Protein AF-A0AAN9BI50-F1 (afdb_monomer_lite)

pLDDT: mean 90.04, std 12.03, range [45.69, 98.38]

Secondary structure (DSSP, 8-state):
--TTTTS--EEEE-GGGBTTPPPPTT--SS----GGGPPSEEEEEEETTEEEB--SSPPPTT-TTSSEEEEEE-TT--PPPTT-EEEEEEEEP-SS-TTSEEEEEEEEE-SSSEEEEE---SSTTEEE-BB-

Sequence (132 aa):
MDTCGHVHYSVLDDYRRYVNNTYLEDTLLWSYKMNSWLTPGWYRFKLNGTNAVMPTYCVPTRHCSTRYPVWLDMMGGTLPRLGEEKEARSCVTNYDDCCDWSDKVTVRNCGDFFIYRLQPTLFRYSVYCVSM

Radius of gyration: 14.12 Å; chains: 1; bounding box: 36×27×40 Å

Foldseek 3Di:
DFLCPPFDEAEDADQLLALARFADPPDPDDPQDFLLPDAFGKYFYHYPNHGKDFACDQRAARGSNFRWEWGWDQVPDDADDAFDKDKTWTATDDPPDSRPDIDIKIWGHRDRYIMIRDHGDPDDGYDRHIYD

Organism: NCBI:txid31220

Structure (mmCIF, N/CA/C/O backbone):
data_AF-A0AAN9BI50-F1
#
_entry.id   AF-A0AAN9BI50-F1
#
loop_
_atom_site.group_PDB
_atom_site.id
_atom_site.type_symbol
_atom_site.label_atom_id
_atom_site.label_alt_id
_atom_site.label_comp_id
_atom_site.label_asym_id
_atom_site.label_entity_id
_atom_site.label_seq_id
_atom_site.pdbx_PDB_ins_code
_atom_site.Cartn_x
_atom_site.Cartn_y
_atom_site.Cartn_z
_atom_site.occupancy
_atom_site.B_iso_or_equiv
_atom_site.auth_seq_id
_atom_site.auth_comp_id
_atom_site.auth_asym_id
_atom_site.auth_atom_id
_atom_site.pdbx_PDB_model_num
ATOM 1 N N . MET A 1 1 ? -19.097 -2.596 10.953 1.00 63.06 1 MET A N 1
ATOM 2 C CA . MET A 1 1 ? -18.827 -1.527 11.945 1.00 63.06 1 MET A CA 1
ATOM 3 C C . MET A 1 1 ? -17.556 -0.831 11.504 1.00 63.06 1 MET A C 1
ATOM 5 O O . MET A 1 1 ? -16.535 -1.501 11.461 1.00 63.06 1 MET A O 1
ATOM 9 N N . ASP A 1 2 ? -17.627 0.452 11.143 1.00 80.94 2 ASP A N 1
ATOM 10 C CA . ASP A 1 2 ? -16.443 1.243 10.783 1.00 80.94 2 ASP A CA 1
ATOM 11 C C . ASP A 1 2 ? -15.717 1.696 12.060 1.00 80.94 2 ASP A C 1
ATOM 13 O O . ASP A 1 2 ? -16.200 2.563 12.790 1.00 80.94 2 ASP A O 1
ATOM 17 N N . THR A 1 3 ? -14.571 1.082 12.360 1.00 90.81 3 THR A N 1
ATOM 18 C CA . THR A 1 3 ? -13.747 1.411 13.544 1.00 90.81 3 THR A CA 1
ATOM 19 C C . THR A 1 3 ? -12.785 2.580 13.308 1.00 90.81 3 THR A C 1
ATOM 21 O O . THR A 1 3 ? -12.022 2.951 14.209 1.00 90.81 3 THR A O 1
ATOM 24 N N . CYS A 1 4 ? -12.812 3.172 12.112 1.00 92.69 4 CYS A N 1
ATOM 25 C CA . CYS A 1 4 ? -11.920 4.236 11.663 1.00 92.69 4 CYS A CA 1
ATOM 26 C C . CYS A 1 4 ? -12.643 5.563 11.389 1.00 92.69 4 CYS A C 1
ATOM 28 O O . CYS A 1 4 ? -12.010 6.489 10.893 1.00 92.69 4 CYS A O 1
ATOM 30 N N . GLY A 1 5 ? -13.922 5.710 11.757 1.00 88.19 5 GLY A N 1
ATOM 31 C CA . GLY A 1 5 ? -14.703 6.932 11.501 1.00 88.19 5 GLY A CA 1
ATOM 32 C C . GLY A 1 5 ? -14.150 8.235 12.113 1.00 88.19 5 GLY A C 1
ATOM 33 O O . GLY A 1 5 ? -14.567 9.316 11.717 1.00 88.19 5 GLY A O 1
ATOM 34 N N . HIS A 1 6 ? -13.203 8.153 13.053 1.00 90.12 6 HIS A N 1
ATOM 35 C CA . HIS A 1 6 ? -12.503 9.298 13.658 1.00 90.12 6 HIS A CA 1
ATOM 36 C C . HIS A 1 6 ? -11.087 9.520 13.098 1.00 90.12 6 HIS A C 1
ATOM 38 O O . HIS A 1 6 ? -10.429 10.496 13.455 1.00 90.12 6 HIS A O 1
ATOM 44 N N . VAL A 1 7 ? -10.584 8.608 12.262 1.00 93.06 7 VAL A N 1
ATOM 45 C CA . VAL A 1 7 ? -9.236 8.687 11.695 1.00 93.06 7 VAL A CA 1
ATOM 46 C C . VAL A 1 7 ? -9.315 9.424 10.365 1.00 93.06 7 VAL A C 1
ATOM 48 O O . VAL A 1 7 ? -10.007 8.989 9.449 1.00 93.06 7 VAL A O 1
ATOM 51 N N . HIS A 1 8 ? -8.580 10.527 10.231 1.00 95.56 8 HIS A N 1
ATOM 52 C CA . HIS A 1 8 ? -8.447 11.202 8.944 1.00 95.56 8 HIS A CA 1
ATOM 53 C C . HIS A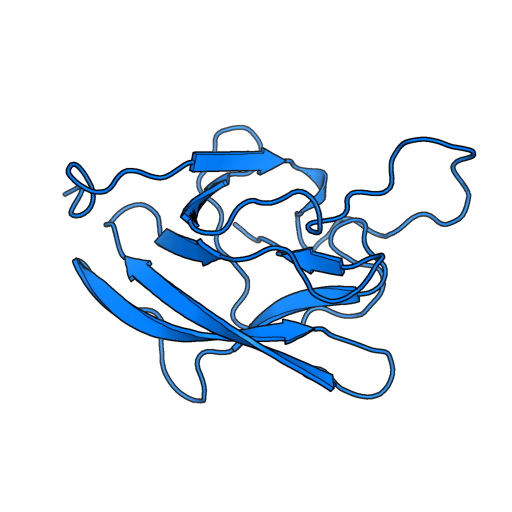 1 8 ? -7.521 10.399 8.025 1.00 95.56 8 HIS A C 1
ATOM 55 O O . HIS A 1 8 ? -6.353 10.181 8.356 1.00 95.56 8 HIS A O 1
ATOM 61 N N . TYR A 1 9 ? -8.023 9.999 6.858 1.00 96.44 9 TYR A N 1
ATOM 62 C CA . TYR A 1 9 ? -7.258 9.297 5.833 1.00 96.44 9 TYR A CA 1
ATOM 63 C C . TYR A 1 9 ? -7.596 9.815 4.433 1.00 96.44 9 TYR A C 1
ATOM 65 O O . TYR A 1 9 ? -8.707 10.265 4.163 1.00 96.44 9 TYR A O 1
ATOM 73 N N . SER A 1 10 ? -6.636 9.694 3.523 1.00 96.94 10 SER A N 1
ATOM 74 C CA . SER A 1 10 ? -6.809 9.998 2.103 1.00 96.94 10 SER A CA 1
ATOM 75 C C . SER A 1 10 ? -7.158 8.734 1.317 1.00 96.94 10 SER A C 1
ATOM 77 O O . SER A 1 10 ? -6.735 7.631 1.665 1.00 96.94 10 SER A O 1
ATOM 79 N N . VAL A 1 11 ? -7.912 8.867 0.227 1.00 96.50 11 VAL A N 1
ATOM 80 C CA . VAL A 1 11 ? -8.251 7.736 -0.649 1.00 96.50 11 VAL A CA 1
ATOM 81 C C . VAL A 1 11 ? -7.328 7.723 -1.865 1.00 96.50 11 VAL A C 1
ATOM 83 O O . VAL A 1 11 ? -7.208 8.718 -2.575 1.00 96.50 11 VAL A O 1
ATOM 86 N N . LEU A 1 12 ? -6.693 6.578 -2.115 1.00 95.31 12 LEU A N 1
ATOM 87 C CA . LEU A 1 12 ? -5.934 6.289 -3.328 1.00 95.31 12 LEU A CA 1
ATOM 88 C C . LEU A 1 12 ? -6.736 5.311 -4.185 1.00 95.31 12 LEU A C 1
ATOM 90 O O . LEU A 1 12 ? -6.611 4.097 -4.027 1.00 95.31 12 LEU A O 1
ATOM 94 N N . ASP A 1 13 ? -7.557 5.856 -5.079 1.00 95.50 13 ASP A N 1
ATOM 95 C CA . ASP A 1 13 ? -8.296 5.093 -6.086 1.00 95.50 13 ASP A CA 1
ATOM 96 C C . ASP A 1 13 ? -7.583 5.213 -7.435 1.00 95.50 13 ASP A C 1
ATOM 98 O O . ASP A 1 13 ? -7.615 6.261 -8.081 1.00 95.50 13 ASP A O 1
ATOM 102 N N . ASP A 1 14 ? -6.835 4.178 -7.809 1.00 91.88 14 ASP A N 1
ATOM 103 C CA . ASP A 1 14 ? -6.054 4.186 -9.044 1.00 91.88 14 ASP A CA 1
ATOM 104 C C . ASP A 1 14 ? -5.870 2.763 -9.559 1.00 91.88 14 ASP A C 1
ATOM 106 O O . ASP A 1 14 ? -5.072 1.993 -9.016 1.00 91.88 14 ASP A O 1
ATOM 110 N N . TYR A 1 15 ? -6.583 2.435 -10.639 1.00 91.81 15 TYR A N 1
ATOM 111 C CA . TYR A 1 15 ? -6.562 1.099 -11.223 1.00 91.81 15 TYR A CA 1
ATOM 112 C C . TYR A 1 15 ? -5.151 0.639 -11.589 1.00 91.81 15 TYR A C 1
ATOM 114 O O . TYR A 1 15 ? -4.886 -0.555 -11.508 1.00 91.81 15 TYR A O 1
ATOM 122 N N . ARG A 1 16 ? -4.225 1.557 -11.919 1.00 90.62 16 ARG A N 1
ATOM 123 C CA . ARG A 1 16 ? -2.834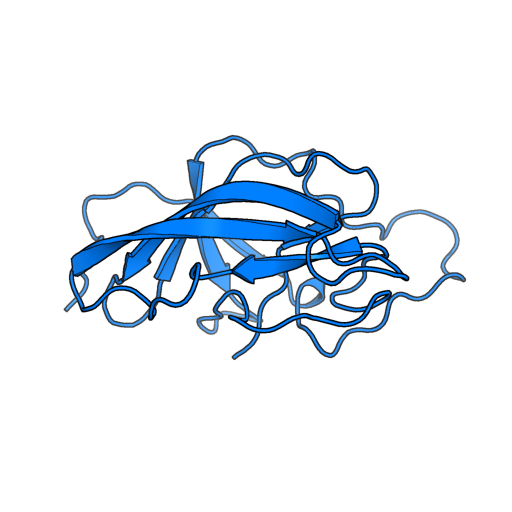 1.238 -12.295 1.00 90.62 16 ARG A CA 1
ATOM 124 C C . ARG A 1 16 ? -2.082 0.490 -11.198 1.00 90.62 16 ARG A C 1
ATOM 126 O O . ARG A 1 16 ? -1.213 -0.310 -11.511 1.00 90.62 16 ARG A O 1
ATOM 133 N N . ARG A 1 17 ? -2.460 0.683 -9.929 1.00 93.25 17 ARG A N 1
ATOM 134 C CA . ARG A 1 17 ? -1.853 0.004 -8.772 1.00 93.25 17 ARG A CA 1
ATOM 135 C C . ARG A 1 17 ? -2.204 -1.484 -8.684 1.00 93.25 17 ARG A C 1
ATOM 137 O O . ARG A 1 17 ? -1.640 -2.173 -7.837 1.00 93.25 17 ARG A O 1
ATOM 144 N N . TYR A 1 18 ? -3.137 -1.973 -9.500 1.00 96.44 18 TYR A N 1
ATOM 145 C CA . TYR A 1 18 ? -3.562 -3.365 -9.460 1.00 96.44 18 TYR A CA 1
ATOM 146 C C . TYR A 1 18 ? -2.424 -4.317 -9.834 1.00 96.44 18 TYR A C 1
ATOM 148 O O . TYR A 1 18 ? -1.741 -4.108 -10.838 1.00 96.44 18 TYR A O 1
ATOM 156 N N . VAL A 1 19 ? -2.257 -5.385 -9.052 1.00 96.69 19 VAL A N 1
ATOM 157 C CA . VAL A 1 19 ? -1.183 -6.376 -9.227 1.00 96.69 19 VAL A CA 1
ATOM 158 C C . VAL A 1 19 ? -1.087 -6.955 -10.634 1.00 96.69 19 VAL A C 1
ATOM 160 O O . VAL A 1 19 ? 0.023 -7.201 -11.076 1.00 96.69 19 VAL A O 1
ATOM 163 N N . ASN A 1 20 ? -2.186 -7.092 -11.380 1.00 94.19 20 ASN A N 1
ATOM 164 C CA . ASN A 1 20 ? -2.146 -7.671 -12.730 1.00 94.19 20 ASN A CA 1
ATOM 165 C C . ASN A 1 20 ? -1.738 -6.677 -13.828 1.00 94.19 20 ASN A C 1
ATOM 167 O O . ASN A 1 20 ? -1.567 -7.078 -14.978 1.00 94.19 20 ASN A O 1
ATOM 171 N N . ASN A 1 21 ? -1.593 -5.387 -13.516 1.00 91.19 21 ASN A N 1
ATOM 172 C CA . ASN A 1 21 ? -1.185 -4.420 -14.526 1.00 91.19 21 ASN A CA 1
ATOM 173 C C . ASN A 1 21 ? 0.313 -4.492 -14.768 1.00 91.19 21 ASN A C 1
ATOM 175 O O . ASN A 1 21 ? 1.115 -4.145 -13.901 1.00 91.19 21 ASN A O 1
ATOM 179 N N . THR A 1 22 ? 0.689 -4.849 -15.986 1.00 87.56 22 THR A N 1
ATOM 180 C CA . THR A 1 22 ? 2.085 -4.881 -16.399 1.00 87.56 22 THR A CA 1
ATOM 181 C C . THR A 1 22 ? 2.630 -3.477 -16.645 1.00 87.56 22 THR A C 1
ATOM 183 O O . THR A 1 22 ? 1.936 -2.581 -17.131 1.00 87.56 22 THR A O 1
ATOM 186 N N . TYR A 1 23 ? 3.905 -3.291 -16.338 1.00 77.12 23 TYR A N 1
ATOM 187 C CA . TYR A 1 23 ? 4.667 -2.112 -16.716 1.00 77.12 23 TYR A CA 1
ATOM 188 C C . TYR A 1 23 ? 4.993 -2.159 -18.217 1.00 77.12 23 TYR A C 1
ATOM 190 O O . TYR A 1 23 ? 5.653 -3.089 -18.677 1.00 77.12 23 TYR A O 1
ATOM 198 N N . LEU A 1 24 ? 4.525 -1.165 -18.976 1.00 69.38 24 LEU A N 1
ATOM 199 C CA . LEU A 1 24 ? 4.806 -1.025 -20.407 1.00 69.38 24 LEU A CA 1
ATOM 200 C C . LEU A 1 24 ? 5.955 -0.025 -20.601 1.00 69.38 24 LEU A C 1
ATOM 202 O O . LEU A 1 24 ? 5.839 1.132 -20.205 1.00 69.38 24 LEU A O 1
ATOM 206 N N . GLU A 1 25 ? 7.063 -0.474 -21.197 1.00 60.25 25 GLU A N 1
ATOM 207 C CA . GLU A 1 25 ? 8.269 0.348 -21.410 1.00 60.25 25 GLU A CA 1
ATOM 208 C C . GLU A 1 25 ? 8.116 1.387 -22.544 1.00 60.25 25 GLU A C 1
ATOM 210 O O . GLU A 1 25 ? 8.870 2.356 -22.567 1.00 60.25 25 GLU A O 1
ATOM 215 N N . ASP A 1 26 ? 7.126 1.235 -23.435 1.00 56.34 26 ASP A N 1
ATOM 216 C CA . ASP A 1 26 ? 7.087 1.899 -24.755 1.00 56.34 26 ASP A CA 1
ATOM 217 C C . ASP A 1 26 ? 6.095 3.080 -24.890 1.00 56.34 26 ASP A C 1
ATOM 219 O O . ASP A 1 26 ? 5.824 3.574 -25.982 1.00 56.34 26 ASP A O 1
ATOM 223 N N . THR A 1 27 ? 5.521 3.585 -23.792 1.00 54.69 27 THR A N 1
ATOM 224 C CA . THR A 1 27 ? 4.704 4.811 -23.860 1.00 54.69 27 THR A CA 1
ATOM 225 C C . THR A 1 27 ? 5.578 6.040 -23.649 1.00 54.69 27 THR A C 1
ATOM 227 O O . THR A 1 27 ? 5.892 6.407 -22.514 1.00 54.69 27 THR A O 1
ATOM 230 N N . LEU A 1 28 ? 5.951 6.684 -24.755 1.00 50.19 28 LEU A N 1
ATOM 231 C CA . LEU A 1 28 ? 6.503 8.035 -24.791 1.00 50.19 28 LEU A CA 1
ATOM 232 C C . LEU A 1 28 ? 5.683 8.969 -23.877 1.00 50.19 28 LEU A C 1
ATOM 234 O O . LEU A 1 28 ? 4.546 9.302 -24.185 1.00 50.19 28 LEU A O 1
ATOM 238 N N . LEU A 1 29 ? 6.312 9.384 -22.769 1.00 51.62 29 LEU A N 1
ATOM 239 C CA . LEU A 1 29 ? 6.038 10.585 -21.969 1.00 51.62 29 LEU A CA 1
ATOM 240 C C . LEU A 1 29 ? 4.607 10.686 -21.368 1.00 51.62 29 LEU A C 1
ATOM 242 O O . LEU A 1 29 ? 3.687 11.088 -22.064 1.00 51.62 29 LEU A O 1
ATOM 246 N N . TRP A 1 30 ? 4.471 10.413 -20.049 1.00 45.69 30 TRP A N 1
ATOM 247 C CA . TRP A 1 30 ? 3.508 10.985 -19.050 1.00 45.69 30 TRP A CA 1
ATOM 248 C C . TRP A 1 30 ? 2.792 10.024 -18.068 1.00 45.69 30 TRP A C 1
ATOM 250 O O . TRP A 1 30 ? 2.092 10.496 -17.173 1.00 45.69 30 TRP A O 1
ATOM 260 N N . SER A 1 31 ? 2.974 8.702 -18.118 1.00 51.31 31 SER A N 1
ATOM 261 C CA . SER A 1 31 ? 2.163 7.777 -17.289 1.00 51.31 31 SER A CA 1
ATOM 262 C C . SER A 1 31 ? 2.892 7.100 -16.123 1.00 51.31 31 SER A C 1
ATOM 264 O O . SER A 1 31 ? 2.286 6.272 -15.440 1.00 51.31 31 SER A O 1
ATOM 266 N N . TYR A 1 32 ? 4.157 7.442 -15.854 1.00 57.34 32 TYR A N 1
ATOM 267 C CA . TYR A 1 32 ? 4.895 6.818 -14.759 1.00 57.34 32 TYR A CA 1
ATOM 268 C C . TYR A 1 32 ? 4.279 7.210 -13.406 1.00 57.34 32 TYR A C 1
ATOM 270 O O . TYR A 1 32 ? 4.478 8.325 -12.915 1.00 57.34 32 TYR A O 1
ATOM 278 N N . LYS A 1 33 ? 3.545 6.293 -12.764 1.00 62.97 33 LYS A N 1
ATOM 279 C CA . LYS A 1 33 ? 3.060 6.512 -11.399 1.00 62.97 33 LYS A CA 1
ATOM 280 C C . LYS A 1 33 ? 4.221 6.341 -10.439 1.00 62.97 33 LYS A C 1
ATOM 282 O O . LYS A 1 33 ? 4.785 5.265 -10.327 1.00 62.97 33 LYS A O 1
ATOM 287 N N . MET A 1 34 ? 4.565 7.403 -9.729 1.00 67.19 34 MET A N 1
ATOM 288 C CA . MET A 1 34 ? 5.578 7.355 -8.689 1.00 67.19 34 MET A CA 1
ATOM 289 C C . MET A 1 34 ? 4.962 7.791 -7.376 1.00 67.19 34 MET A C 1
ATOM 291 O O . MET A 1 34 ? 4.279 8.813 -7.308 1.00 67.19 34 MET A O 1
ATOM 295 N N . ASN A 1 35 ? 5.206 7.017 -6.329 1.00 71.00 35 ASN A N 1
ATOM 296 C CA . ASN A 1 35 ? 4.699 7.341 -5.005 1.00 71.00 35 ASN A CA 1
ATOM 297 C C . ASN A 1 35 ? 5.558 8.371 -4.258 1.00 71.00 35 ASN A C 1
ATOM 299 O O . ASN A 1 35 ? 5.204 8.739 -3.145 1.00 71.00 35 ASN A O 1
ATOM 303 N N . SER A 1 36 ? 6.620 8.912 -4.864 1.00 67.44 36 SER A N 1
ATOM 304 C CA . SER A 1 36 ? 7.447 9.965 -4.251 1.00 67.44 36 SER A CA 1
ATOM 305 C C . SER A 1 36 ? 6.700 11.287 -4.004 1.00 67.44 36 SER A C 1
ATOM 307 O O . SER A 1 36 ? 7.259 12.197 -3.408 1.00 67.44 36 SER A O 1
ATOM 309 N N . TRP A 1 37 ? 5.466 11.414 -4.504 1.00 75.50 37 TRP A N 1
ATOM 310 C CA . TRP A 1 37 ? 4.594 12.582 -4.342 1.00 75.50 37 TRP A CA 1
ATOM 311 C C . TRP A 1 37 ? 3.585 12.385 -3.202 1.00 75.50 37 TRP A C 1
ATOM 313 O O . TRP A 1 37 ? 2.827 13.301 -2.894 1.00 75.50 37 TRP A O 1
ATOM 323 N N . LEU A 1 38 ? 3.522 11.186 -2.606 1.00 87.44 38 LEU A N 1
ATOM 324 C CA . LEU A 1 38 ? 2.687 10.957 -1.432 1.00 87.44 38 LEU A CA 1
ATOM 325 C C . LEU A 1 38 ? 3.217 11.790 -0.267 1.00 87.44 38 LEU A C 1
ATOM 327 O O . LEU A 1 38 ? 4.422 11.870 -0.043 1.00 87.44 38 LEU A O 1
ATOM 331 N N . THR A 1 39 ? 2.310 12.368 0.509 1.00 91.94 39 THR A N 1
ATOM 332 C CA . THR A 1 39 ? 2.647 12.933 1.813 1.00 91.94 39 THR A CA 1
ATOM 333 C C . THR A 1 39 ? 2.540 11.844 2.880 1.00 91.94 39 THR A C 1
ATOM 335 O O . THR A 1 39 ? 1.717 10.935 2.739 1.00 91.94 39 THR A O 1
ATOM 338 N N . PRO A 1 40 ? 3.342 11.883 3.952 1.00 95.00 40 PRO A N 1
ATOM 339 C CA . PRO A 1 40 ? 3.165 10.958 5.063 1.00 95.00 40 PRO A CA 1
ATOM 340 C C . PRO A 1 40 ? 1.752 11.056 5.651 1.00 95.00 40 PRO A C 1
ATOM 342 O O . PRO A 1 40 ? 1.268 12.157 5.915 1.00 95.00 40 PRO A O 1
ATOM 345 N N . GLY A 1 41 ? 1.079 9.925 5.857 1.00 96.62 41 GLY A N 1
ATOM 346 C CA . GLY A 1 41 ? -0.282 9.930 6.394 1.00 96.62 41 GLY A CA 1
ATOM 347 C C . GLY A 1 41 ? -1.015 8.604 6.261 1.00 96.62 41 GLY A C 1
ATOM 348 O O . GLY A 1 41 ? -0.468 7.616 5.777 1.00 96.62 41 GLY A O 1
ATOM 349 N N . TRP A 1 42 ? -2.269 8.582 6.711 1.00 97.88 42 TRP A N 1
ATOM 350 C CA . TRP A 1 42 ? -3.151 7.430 6.558 1.00 97.88 42 TRP A CA 1
ATOM 351 C C . TRP A 1 42 ? -3.800 7.414 5.178 1.00 97.88 42 TRP A C 1
ATOM 353 O O . TRP A 1 42 ? -4.354 8.419 4.730 1.00 97.88 42 TRP A O 1
ATOM 363 N N . TYR A 1 43 ? -3.776 6.253 4.531 1.00 97.69 43 TYR A N 1
ATOM 364 C CA . TYR A 1 43 ? -4.353 6.049 3.211 1.00 97.69 43 TYR A CA 1
ATOM 365 C C . TYR A 1 43 ? -5.221 4.802 3.160 1.00 97.69 43 TYR A C 1
ATOM 367 O O . TYR A 1 43 ? -4.857 3.760 3.700 1.00 97.69 43 TYR A O 1
ATOM 375 N N . ARG A 1 44 ? -6.338 4.898 2.441 1.00 97.69 44 ARG A N 1
ATOM 376 C CA . ARG A 1 44 ? -7.177 3.771 2.024 1.00 97.69 44 ARG A CA 1
ATOM 377 C C . ARG A 1 44 ? -6.977 3.532 0.536 1.00 97.69 44 ARG A C 1
ATOM 379 O O . ARG A 1 44 ? -7.013 4.485 -0.241 1.00 97.69 44 ARG A O 1
ATOM 386 N N . PHE A 1 45 ? -6.846 2.276 0.132 1.00 97.94 45 PHE A N 1
ATOM 387 C CA . PHE A 1 45 ? -6.778 1.921 -1.280 1.00 97.94 45 PHE A CA 1
ATOM 388 C C . PHE A 1 45 ? -8.138 1.540 -1.851 1.00 97.94 45 PHE A C 1
ATOM 390 O O . PHE A 1 45 ? -8.970 0.916 -1.184 1.00 97.94 45 PHE A O 1
ATOM 397 N N . LYS A 1 46 ? -8.334 1.912 -3.115 1.00 98.06 46 LYS A N 1
ATOM 398 C CA . LYS A 1 46 ? -9.463 1.486 -3.929 1.00 98.06 46 LYS A CA 1
ATOM 399 C C . LYS A 1 46 ? -9.032 1.149 -5.353 1.00 98.06 46 LYS A C 1
A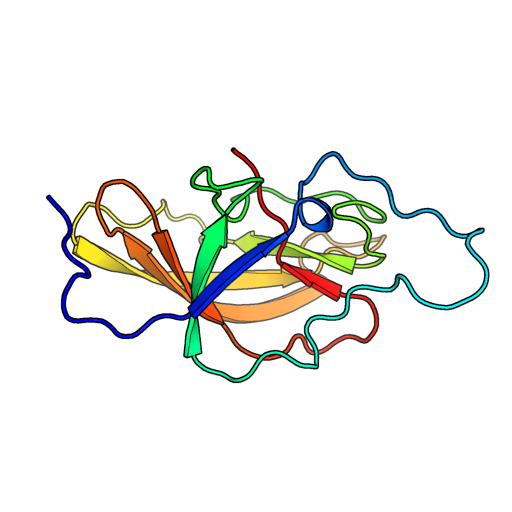TOM 401 O O . LYS A 1 46 ? -8.014 1.638 -5.843 1.00 98.06 46 LYS A O 1
ATOM 406 N N . LEU A 1 47 ? -9.838 0.312 -5.993 1.00 96.19 47 LEU A N 1
ATOM 407 C CA . LEU A 1 47 ? -9.798 0.033 -7.420 1.00 96.19 47 LEU A CA 1
ATOM 408 C C . LEU A 1 47 ? -11.194 0.281 -7.990 1.00 96.19 47 LEU A C 1
ATOM 410 O O . LEU A 1 47 ? -12.124 -0.477 -7.705 1.00 96.19 47 LEU A O 1
ATOM 414 N N . ASN A 1 48 ? -11.344 1.350 -8.773 1.00 95.56 48 ASN A N 1
ATOM 415 C CA . ASN A 1 48 ? -12.606 1.738 -9.407 1.00 95.56 48 ASN A CA 1
ATOM 416 C C . ASN A 1 48 ? -13.764 1.803 -8.391 1.00 95.56 48 ASN A C 1
ATOM 418 O O . ASN A 1 48 ? -14.816 1.194 -8.577 1.00 95.56 48 ASN A O 1
ATOM 422 N N . GLY A 1 49 ? -13.548 2.490 -7.267 1.00 96.81 49 GLY A N 1
ATOM 423 C CA . GLY A 1 49 ? -14.535 2.664 -6.198 1.00 96.81 49 GLY A CA 1
ATOM 424 C C . GLY A 1 49 ? -14.625 1.517 -5.183 1.00 96.81 49 GLY A C 1
ATOM 425 O O . GLY A 1 49 ? -15.142 1.740 -4.079 1.00 96.81 49 GLY A O 1
ATOM 426 N N . THR A 1 50 ? -14.073 0.343 -5.502 1.00 97.38 50 THR A N 1
ATOM 427 C CA . THR A 1 50 ? -14.116 -0.872 -4.667 1.00 97.38 50 THR A CA 1
ATOM 428 C C . THR A 1 50 ? -12.926 -0.931 -3.713 1.00 97.38 50 THR A C 1
ATOM 430 O O . THR A 1 50 ? -11.838 -0.486 -4.068 1.00 97.38 50 THR A O 1
ATOM 433 N N . ASN A 1 51 ? -13.115 -1.458 -2.498 1.00 97.62 51 ASN A N 1
ATOM 434 C CA . ASN A 1 51 ? -12.024 -1.614 -1.530 1.00 97.62 51 ASN A CA 1
ATOM 435 C C . ASN A 1 51 ? -10.930 -2.519 -2.087 1.00 97.62 51 ASN A C 1
ATOM 437 O O . ASN A 1 51 ? -11.222 -3.569 -2.646 1.00 97.62 51 ASN A O 1
ATOM 441 N N . ALA A 1 52 ? -9.684 -2.099 -1.905 1.00 98.25 52 ALA A N 1
ATOM 442 C CA . ALA A 1 52 ? -8.517 -2.870 -2.289 1.00 98.25 52 ALA A CA 1
ATOM 443 C C . ALA A 1 52 ? -7.519 -2.898 -1.130 1.00 98.25 52 ALA A C 1
ATOM 445 O O . ALA A 1 52 ? -7.510 -2.005 -0.274 1.00 98.25 52 ALA A O 1
ATOM 446 N N . VAL A 1 53 ? -6.679 -3.924 -1.106 1.00 98.19 53 VAL A N 1
ATOM 447 C CA . VAL A 1 53 ? -5.691 -4.156 -0.049 1.00 98.19 53 VAL A CA 1
ATOM 448 C C . VAL A 1 53 ? -4.299 -4.253 -0.642 1.00 98.19 53 VAL A C 1
ATOM 450 O O . VAL A 1 53 ? -4.133 -4.698 -1.774 1.00 98.19 53 VAL A O 1
ATOM 453 N N . MET A 1 54 ? -3.278 -3.856 0.115 1.00 98.06 54 MET A N 1
ATOM 454 C CA . MET A 1 54 ? -1.909 -4.199 -0.266 1.00 98.06 54 MET A CA 1
ATOM 455 C C . MET A 1 54 ? -1.724 -5.722 -0.173 1.00 98.06 54 MET A C 1
ATOM 457 O O . MET A 1 54 ? -2.096 -6.299 0.854 1.00 98.06 54 MET A O 1
ATOM 461 N N . PRO A 1 55 ? -1.152 -6.380 -1.197 1.00 98.25 55 PRO A N 1
ATOM 462 C CA . PRO A 1 55 ? -0.917 -7.816 -1.157 1.00 98.25 55 PRO A CA 1
ATOM 463 C C . PRO A 1 55 ? 0.082 -8.157 -0.051 1.00 98.25 55 PRO A C 1
ATOM 465 O O . PRO A 1 55 ? 1.093 -7.471 0.110 1.00 98.25 55 PRO A O 1
ATOM 468 N N . THR A 1 56 ? -0.177 -9.241 0.682 1.00 97.75 56 THR A N 1
ATOM 469 C CA . THR A 1 56 ? 0.739 -9.774 1.708 1.00 97.75 56 THR A CA 1
ATOM 470 C C . THR A 1 56 ? 1.717 -10.809 1.152 1.00 97.75 56 THR A C 1
ATOM 472 O O . THR A 1 56 ? 2.159 -11.710 1.862 1.00 97.75 56 THR A O 1
ATOM 475 N N . TYR A 1 57 ? 1.982 -10.731 -0.149 1.00 96.69 57 TYR A N 1
ATOM 476 C CA . TYR A 1 57 ? 2.852 -11.628 -0.894 1.00 96.69 57 TYR A CA 1
ATOM 477 C C . TYR A 1 57 ? 3.730 -10.818 -1.843 1.00 96.69 57 TYR A C 1
ATOM 479 O O . TYR A 1 57 ? 3.359 -9.723 -2.271 1.00 96.69 57 TYR A O 1
ATOM 487 N N . CYS A 1 58 ? 4.885 -11.383 -2.182 1.00 95.81 58 CYS A N 1
ATOM 488 C CA . CYS A 1 58 ? 5.826 -10.778 -3.111 1.00 95.81 58 CYS A CA 1
ATOM 489 C C . CYS A 1 58 ? 5.206 -10.625 -4.503 1.00 95.81 58 CYS A C 1
ATOM 491 O O . CYS A 1 58 ? 4.766 -11.603 -5.109 1.00 95.81 58 CYS A O 1
ATOM 493 N N . VAL A 1 59 ? 5.181 -9.391 -5.005 1.00 96.81 59 VAL A N 1
ATOM 494 C CA . VAL A 1 59 ? 4.675 -9.073 -6.343 1.00 96.81 59 VAL A CA 1
ATOM 495 C C . VAL A 1 59 ? 5.865 -9.008 -7.305 1.00 96.81 59 VAL A C 1
ATOM 497 O O . VAL A 1 59 ? 6.745 -8.177 -7.084 1.00 96.81 59 VAL A O 1
ATOM 500 N N . PRO A 1 60 ? 5.914 -9.828 -8.374 1.00 94.81 60 PRO A N 1
ATOM 501 C CA . PRO A 1 60 ? 7.046 -9.837 -9.300 1.00 94.81 60 PRO A CA 1
ATOM 502 C C . PRO A 1 60 ? 7.298 -8.465 -9.924 1.00 94.81 60 PRO A C 1
ATOM 504 O O . PRO A 1 60 ? 6.354 -7.708 -10.157 1.00 94.81 60 PRO A O 1
ATOM 507 N N . THR A 1 61 ? 8.554 -8.158 -10.261 1.00 92.81 61 THR A N 1
ATOM 508 C CA . THR A 1 61 ? 8.917 -6.892 -10.924 1.00 92.81 61 THR A CA 1
ATOM 509 C C . THR A 1 61 ? 8.054 -6.621 -12.163 1.00 92.81 61 THR A C 1
ATOM 511 O O . THR A 1 61 ? 7.478 -7.534 -12.760 1.00 92.81 61 THR A O 1
ATOM 514 N N . ARG A 1 62 ? 7.947 -5.344 -12.560 1.00 91.19 62 ARG A N 1
ATOM 515 C CA . ARG A 1 62 ? 7.149 -4.908 -13.727 1.00 91.19 62 ARG A CA 1
ATOM 516 C C . ARG A 1 62 ? 5.630 -5.130 -13.598 1.00 91.19 62 ARG A C 1
ATOM 518 O O . ARG A 1 62 ? 4.946 -5.235 -14.613 1.00 91.19 62 ARG A O 1
ATOM 525 N N . HIS A 1 63 ? 5.096 -5.138 -12.379 1.00 92.88 63 HIS A N 1
ATOM 526 C CA . HIS A 1 63 ? 3.655 -5.174 -12.091 1.00 92.88 63 HIS A CA 1
ATOM 527 C C . HIS A 1 63 ? 3.181 -3.875 -11.420 1.00 92.88 63 HIS A C 1
ATOM 529 O O . HIS A 1 63 ? 3.991 -3.004 -11.106 1.00 92.88 63 HIS A O 1
ATOM 535 N N . CYS A 1 64 ? 1.867 -3.711 -11.232 1.00 92.88 64 CYS A N 1
ATOM 536 C CA . CYS A 1 64 ? 1.238 -2.491 -10.700 1.00 92.88 64 CYS A CA 1
ATOM 537 C C . CYS A 1 64 ? 1.647 -1.220 -11.461 1.00 92.88 64 CYS A C 1
ATOM 539 O O . CYS A 1 64 ? 1.830 -0.151 -10.868 1.00 92.88 64 CYS A O 1
ATOM 541 N N . SER A 1 65 ? 1.863 -1.369 -12.776 1.00 90.50 65 SER A N 1
ATOM 542 C CA . SER A 1 65 ? 2.371 -0.319 -13.666 1.00 90.50 65 SER A CA 1
ATOM 543 C C . SER A 1 65 ? 3.665 0.344 -13.165 1.00 90.50 65 SER A C 1
ATOM 545 O O . SER A 1 65 ? 3.891 1.533 -13.394 1.00 90.50 65 SER A O 1
ATOM 547 N N . THR A 1 66 ? 4.529 -0.414 -12.484 1.00 88.50 66 THR A N 1
ATOM 548 C CA . THR A 1 66 ? 5.794 0.078 -11.935 1.00 88.50 66 THR A CA 1
ATOM 549 C C . THR A 1 66 ? 6.938 -0.906 -12.156 1.00 88.50 66 THR A C 1
ATOM 551 O O . THR A 1 66 ? 6.716 -2.087 -12.407 1.00 88.50 66 THR A O 1
ATOM 554 N N . ARG A 1 67 ? 8.186 -0.432 -12.060 1.00 89.75 67 ARG A N 1
ATOM 555 C CA . ARG A 1 67 ? 9.362 -1.307 -12.163 1.00 89.75 67 ARG A CA 1
ATOM 556 C C . ARG A 1 67 ? 9.602 -2.040 -10.850 1.00 89.75 67 ARG A C 1
ATOM 558 O O . ARG A 1 67 ? 9.947 -3.219 -10.887 1.00 89.75 67 ARG A O 1
ATOM 565 N N . TYR A 1 68 ? 9.365 -1.343 -9.738 1.00 92.12 68 TYR A N 1
ATOM 566 C CA . TYR A 1 68 ? 9.623 -1.805 -8.380 1.00 92.12 68 TYR A CA 1
ATOM 567 C C . TYR A 1 68 ? 8.313 -1.844 -7.572 1.00 92.12 68 TYR A C 1
ATOM 569 O O . TYR A 1 68 ? 7.959 -0.866 -6.901 1.00 92.12 68 TYR A O 1
ATOM 577 N N . PRO A 1 69 ? 7.543 -2.941 -7.677 1.00 94.81 69 PRO A N 1
ATOM 578 C CA . PRO A 1 69 ? 6.359 -3.175 -6.861 1.00 94.81 69 PRO A CA 1
ATOM 579 C C . PRO A 1 69 ? 6.659 -3.034 -5.374 1.00 94.81 69 PRO A C 1
ATOM 581 O O . PRO A 1 69 ? 7.703 -3.482 -4.902 1.00 94.81 69 PRO A O 1
ATOM 584 N N . VAL A 1 70 ? 5.722 -2.448 -4.632 1.00 96.06 70 VAL A N 1
ATOM 585 C CA . VAL A 1 70 ? 5.783 -2.398 -3.173 1.00 96.06 70 VAL A CA 1
ATOM 586 C C . VAL A 1 70 ? 4.601 -3.156 -2.589 1.00 96.06 70 VAL A C 1
ATOM 588 O O . VAL A 1 70 ? 3.446 -2.795 -2.829 1.00 96.06 70 VAL A O 1
ATOM 591 N N . TRP A 1 71 ? 4.893 -4.196 -1.817 1.00 97.56 71 TRP A N 1
ATOM 592 C CA . TRP A 1 71 ? 3.920 -5.084 -1.180 1.00 97.56 71 TRP A CA 1
ATOM 593 C C . TRP A 1 71 ? 4.064 -5.039 0.346 1.00 97.56 71 TRP A C 1
ATOM 595 O O . TRP A 1 71 ? 4.986 -4.418 0.878 1.00 97.56 71 TRP A O 1
ATOM 605 N N . LEU A 1 72 ? 3.107 -5.624 1.061 1.00 98.25 72 LEU A N 1
ATOM 606 C CA . LEU A 1 72 ? 3.046 -5.572 2.518 1.00 98.25 72 LEU A CA 1
ATOM 607 C C . LEU A 1 72 ? 3.622 -6.849 3.134 1.00 98.25 72 LEU A C 1
ATOM 609 O O . LEU A 1 72 ? 2.997 -7.902 3.089 1.00 98.25 72 LEU A O 1
ATOM 613 N N . ASP A 1 73 ? 4.769 -6.754 3.786 1.00 97.81 73 ASP A N 1
ATOM 614 C CA . ASP A 1 73 ? 5.299 -7.849 4.588 1.00 97.81 73 ASP A CA 1
ATOM 615 C C . ASP A 1 73 ? 4.810 -7.744 6.038 1.00 97.81 73 ASP A C 1
ATOM 617 O O . ASP A 1 73 ? 5.147 -6.810 6.771 1.00 97.81 73 ASP A O 1
ATOM 621 N N . MET A 1 74 ? 4.032 -8.739 6.467 1.00 97.75 74 MET A N 1
ATOM 622 C CA . MET A 1 74 ? 3.525 -8.848 7.838 1.00 97.75 74 MET A CA 1
ATOM 623 C C . MET A 1 74 ? 4.546 -9.438 8.825 1.00 97.75 74 MET A C 1
ATOM 625 O O . MET A 1 74 ? 4.187 -9.694 9.973 1.00 97.75 74 MET A O 1
ATOM 629 N N . MET A 1 75 ? 5.798 -9.666 8.408 1.00 95.12 75 MET A N 1
ATOM 630 C CA . MET A 1 75 ? 6.906 -10.138 9.252 1.00 95.12 75 MET A CA 1
ATOM 631 C C . MET A 1 75 ? 6.589 -11.463 9.966 1.00 95.12 75 MET A C 1
ATOM 633 O O . MET A 1 75 ? 6.827 -11.624 11.161 1.00 95.12 75 MET A O 1
ATOM 637 N N . GLY A 1 76 ? 5.983 -12.406 9.237 1.00 92.75 76 GLY A N 1
ATOM 638 C CA . GLY A 1 76 ? 5.514 -13.688 9.784 1.00 92.75 76 GLY A CA 1
ATOM 639 C C . GLY A 1 76 ? 4.186 -13.613 10.552 1.00 92.75 76 GLY A C 1
ATOM 640 O O . GLY A 1 76 ? 3.710 -14.629 11.055 1.00 92.75 76 GLY A O 1
ATOM 641 N N . GLY A 1 77 ? 3.575 -12.430 10.640 1.00 94.69 77 GLY A N 1
ATOM 642 C CA . GLY A 1 77 ? 2.262 -12.211 11.234 1.00 94.69 77 GLY A CA 1
ATOM 643 C C . GLY A 1 77 ? 1.102 -12.268 10.237 1.00 94.69 77 GLY A C 1
ATOM 644 O O . GLY A 1 77 ? 1.251 -12.545 9.049 1.00 94.69 77 GLY A O 1
ATOM 645 N N . THR A 1 78 ? -0.088 -11.954 10.743 1.00 96.50 78 THR A N 1
ATOM 646 C CA . THR A 1 78 ? -1.327 -11.812 9.965 1.00 96.50 78 THR A CA 1
ATOM 647 C C . THR A 1 78 ? -1.831 -10.378 10.013 1.00 96.50 78 THR A C 1
ATOM 649 O O . THR A 1 78 ? -1.530 -9.645 10.963 1.00 96.50 78 THR A O 1
ATOM 652 N N . LEU A 1 79 ? -2.650 -9.998 9.026 1.00 97.19 79 LEU A N 1
ATOM 653 C CA . LEU A 1 79 ? -3.354 -8.714 9.016 1.00 97.19 79 LEU A CA 1
ATOM 654 C C . LEU A 1 79 ? -4.056 -8.434 10.368 1.00 97.19 79 LEU A C 1
ATOM 656 O O . LEU A 1 79 ? -4.423 -9.368 11.095 1.00 9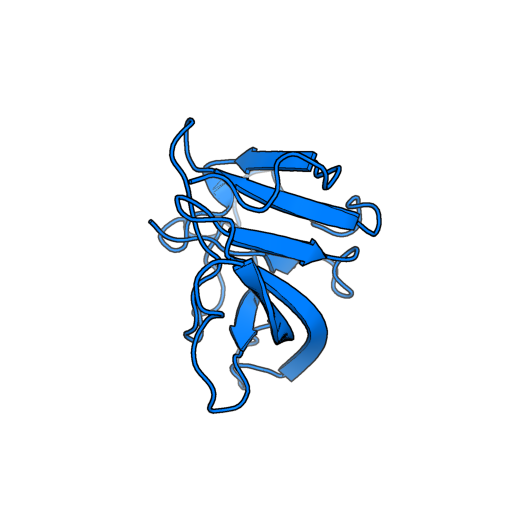7.19 79 LEU A O 1
ATOM 660 N N . PRO A 1 80 ? -4.207 -7.155 10.754 1.00 97.69 80 PRO A N 1
ATOM 661 C CA . PRO A 1 80 ? -4.863 -6.785 12.006 1.00 97.69 80 PRO A CA 1
ATOM 662 C C . PRO A 1 80 ? -6.313 -7.280 12.059 1.00 97.69 80 PRO A C 1
ATOM 664 O O . PRO A 1 80 ? -7.018 -7.290 11.042 1.00 97.69 80 PRO A O 1
ATOM 667 N N . ARG A 1 81 ? -6.776 -7.670 13.253 1.00 97.19 81 ARG A N 1
ATOM 668 C CA . ARG A 1 81 ? -8.204 -7.938 13.488 1.00 97.19 81 ARG A CA 1
ATOM 669 C C . ARG A 1 81 ? -8.978 -6.623 13.536 1.00 97.19 81 ARG A C 1
ATOM 671 O O . ARG A 1 81 ? -8.379 -5.556 13.605 1.00 97.19 81 ARG A O 1
ATOM 678 N N . LEU A 1 82 ? -10.308 -6.694 13.501 1.00 97.06 82 LEU A N 1
ATOM 679 C CA . LEU A 1 82 ? -11.189 -5.522 13.529 1.00 97.06 82 LEU A CA 1
ATOM 680 C C . LEU A 1 82 ? -10.786 -4.522 14.628 1.00 97.06 82 LEU A C 1
ATOM 682 O O . LEU A 1 82 ? -10.788 -4.865 15.806 1.00 97.06 82 LEU A O 1
ATOM 686 N N . GLY A 1 83 ? -10.472 -3.285 14.234 1.00 95.56 83 GLY A N 1
ATOM 687 C CA . GLY A 1 83 ? -10.076 -2.213 15.151 1.00 95.56 83 GLY A CA 1
ATOM 688 C C . GLY A 1 83 ? -8.615 -2.241 15.608 1.00 95.56 83 GLY A C 1
ATOM 689 O O . GLY A 1 83 ? -8.167 -1.254 16.184 1.00 95.56 83 GLY A O 1
ATOM 690 N N . GLU A 1 84 ? -7.863 -3.311 15.336 1.00 97.06 84 GLU A N 1
ATOM 691 C CA . GLU A 1 84 ? -6.444 -3.396 15.683 1.00 97.06 84 GLU A CA 1
ATOM 692 C C . GLU A 1 84 ? -5.569 -2.610 14.702 1.00 97.06 84 GLU A C 1
ATOM 694 O O . GLU A 1 84 ? -5.855 -2.518 13.502 1.00 97.06 84 GLU A O 1
ATOM 699 N N . GLU A 1 85 ? -4.449 -2.116 15.227 1.00 97.12 85 GLU A N 1
ATOM 700 C CA . GLU A 1 85 ? -3.305 -1.638 14.458 1.00 97.12 85 GLU A CA 1
ATOM 701 C C . GLU A 1 85 ? -2.142 -2.618 14.608 1.00 97.12 85 GLU A C 1
ATOM 703 O O . GLU A 1 85 ? -1.892 -3.136 15.697 1.00 97.12 85 GLU A O 1
ATOM 708 N N . LYS A 1 86 ? -1.415 -2.869 13.519 1.00 98.19 86 LYS A N 1
ATOM 709 C CA . LYS A 1 86 ? -0.192 -3.676 13.531 1.00 98.19 86 LYS A CA 1
ATOM 710 C C . LYS A 1 86 ? 0.916 -2.996 12.747 1.00 98.19 86 LYS A C 1
ATOM 712 O O . LYS A 1 86 ? 0.671 -2.388 11.704 1.00 98.19 86 LYS A O 1
ATOM 717 N N . GLU A 1 87 ? 2.137 -3.131 13.251 1.00 98.12 87 GLU A N 1
ATOM 718 C CA . GLU A 1 87 ? 3.333 -2.808 12.482 1.00 98.12 87 GLU A CA 1
ATOM 719 C C . GLU A 1 87 ? 3.580 -3.881 11.419 1.00 98.12 87 GLU A C 1
ATOM 721 O O . GLU A 1 87 ? 3.361 -5.073 11.637 1.00 98.12 87 GLU A O 1
ATOM 726 N N . ALA A 1 88 ? 4.029 -3.427 10.261 1.00 98.00 88 ALA A N 1
ATOM 727 C CA . ALA A 1 88 ? 4.398 -4.229 9.111 1.00 98.00 88 ALA A CA 1
ATOM 728 C C . ALA A 1 88 ? 5.546 -3.524 8.374 1.00 98.00 88 ALA A C 1
ATOM 730 O O . ALA A 1 88 ? 5.991 -2.435 8.762 1.00 98.00 88 ALA A O 1
ATOM 731 N N . ARG A 1 89 ? 6.008 -4.123 7.280 1.00 97.12 89 ARG A N 1
A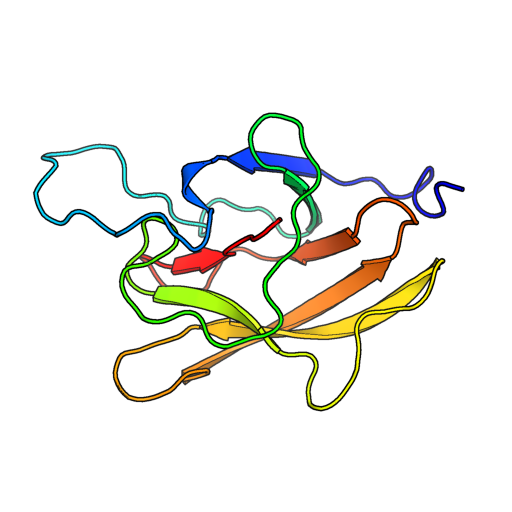TOM 732 C CA . ARG A 1 89 ? 6.951 -3.491 6.360 1.00 97.12 89 ARG A CA 1
ATOM 733 C C . ARG A 1 89 ? 6.316 -3.311 4.997 1.00 97.12 89 ARG A C 1
ATOM 735 O O . ARG A 1 89 ? 5.623 -4.196 4.509 1.00 97.12 89 ARG A O 1
ATOM 742 N N . SER A 1 90 ? 6.579 -2.183 4.358 1.00 95.94 90 SER A N 1
ATOM 743 C CA . SER A 1 90 ? 6.392 -2.083 2.918 1.00 95.94 90 SER A CA 1
ATOM 744 C C . SER A 1 90 ? 7.681 -2.524 2.235 1.00 95.94 90 SER A C 1
ATOM 746 O O . SER A 1 90 ? 8.690 -1.836 2.374 1.00 95.94 90 SER A O 1
ATOM 748 N N . CYS A 1 91 ? 7.650 -3.660 1.545 1.00 96.12 91 CYS A N 1
ATOM 749 C CA . CYS A 1 91 ? 8.801 -4.273 0.885 1.00 96.12 91 CYS A CA 1
ATOM 750 C C . CYS A 1 91 ? 8.818 -3.932 -0.602 1.00 96.12 91 CYS A C 1
ATOM 752 O O . CYS A 1 91 ? 7.809 -4.099 -1.286 1.00 96.12 91 CYS A O 1
ATOM 754 N N . VAL A 1 92 ? 9.965 -3.478 -1.096 1.00 95.12 92 VAL A N 1
ATOM 755 C CA . VAL A 1 92 ? 10.206 -3.201 -2.512 1.00 95.12 92 VAL A CA 1
ATOM 756 C C . VAL A 1 92 ? 10.764 -4.458 -3.171 1.00 95.12 92 VAL A C 1
ATOM 758 O O . VAL A 1 92 ? 11.820 -4.950 -2.773 1.00 95.12 92 VAL A O 1
ATOM 761 N N . THR A 1 93 ? 10.076 -4.958 -4.193 1.00 94.75 93 THR A N 1
ATOM 762 C CA . THR A 1 93 ? 10.565 -6.078 -4.999 1.00 94.75 93 THR A CA 1
ATOM 763 C C . THR A 1 93 ? 11.528 -5.590 -6.076 1.00 94.75 93 THR A C 1
ATOM 765 O O . THR A 1 93 ? 11.223 -4.665 -6.836 1.00 94.75 93 THR A O 1
ATOM 768 N N . ASN A 1 94 ? 12.679 -6.252 -6.157 1.00 88.75 94 ASN A N 1
ATOM 769 C CA . ASN A 1 94 ? 13.694 -6.077 -7.189 1.00 88.75 94 ASN A CA 1
ATOM 770 C C . ASN A 1 94 ? 13.929 -7.421 -7.918 1.00 88.75 94 ASN A C 1
ATOM 772 O O . ASN A 1 94 ? 13.213 -8.388 -7.671 1.00 88.75 94 ASN A O 1
ATOM 776 N N . TYR A 1 95 ? 14.868 -7.487 -8.866 1.00 84.31 95 TYR A N 1
ATOM 777 C CA . TYR A 1 95 ? 15.087 -8.698 -9.674 1.00 84.31 95 TYR A CA 1
ATOM 778 C C . TYR A 1 95 ? 15.589 -9.901 -8.862 1.00 84.31 95 TYR A C 1
ATOM 780 O O . TYR A 1 95 ? 15.2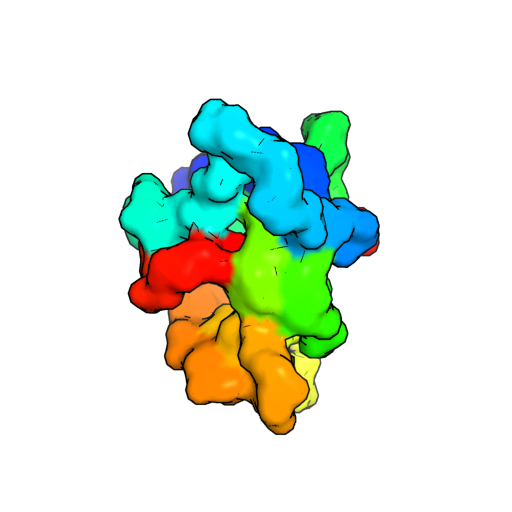02 -11.025 -9.171 1.00 84.31 95 TYR A O 1
ATOM 788 N N . ASP A 1 96 ? 16.398 -9.656 -7.830 1.00 84.19 96 ASP A N 1
ATOM 789 C CA . ASP A 1 96 ? 17.074 -10.711 -7.064 1.00 84.19 96 ASP A CA 1
ATOM 790 C C . ASP A 1 96 ? 16.437 -10.976 -5.688 1.00 84.19 96 ASP A C 1
ATOM 792 O O . ASP A 1 96 ? 16.632 -12.046 -5.115 1.00 84.19 96 ASP A O 1
ATOM 796 N N . ASP A 1 97 ? 15.657 -10.024 -5.160 1.00 90.06 97 ASP A N 1
ATOM 797 C CA . ASP A 1 97 ? 15.050 -10.106 -3.829 1.00 90.06 97 ASP A CA 1
ATOM 798 C C . ASP A 1 97 ? 13.624 -9.529 -3.821 1.00 90.06 97 ASP A C 1
ATOM 800 O O . ASP A 1 97 ? 13.323 -8.470 -4.384 1.00 90.06 97 ASP A O 1
ATOM 804 N N . CYS A 1 98 ? 12.736 -10.236 -3.129 1.00 92.50 98 CYS A N 1
ATOM 805 C CA . CYS A 1 98 ? 11.373 -9.816 -2.856 1.00 92.50 98 CYS A CA 1
ATOM 806 C C . CYS A 1 98 ? 11.285 -8.618 -1.902 1.00 92.50 98 CYS A C 1
ATOM 808 O O . CYS A 1 98 ? 10.280 -7.905 -1.952 1.00 92.50 98 CYS A O 1
ATOM 810 N N . CYS A 1 99 ? 12.285 -8.390 -1.049 1.00 93.88 99 CYS A N 1
ATOM 811 C CA . CYS A 1 99 ? 12.329 -7.277 -0.105 1.00 93.88 99 CYS A CA 1
ATOM 812 C C . CYS A 1 99 ? 13.742 -6.678 -0.007 1.00 93.88 99 CYS A C 1
ATOM 814 O O . CYS A 1 99 ? 14.301 -6.562 1.081 1.00 93.88 99 CYS A O 1
ATOM 816 N N . ASP A 1 100 ? 14.286 -6.264 -1.155 1.00 89.75 100 ASP A N 1
ATOM 817 C CA . ASP A 1 100 ? 15.599 -5.603 -1.262 1.00 89.75 100 ASP A CA 1
ATOM 818 C C . ASP A 1 100 ? 15.661 -4.333 -0.390 1.00 89.75 100 ASP A C 1
ATOM 820 O O . ASP A 1 100 ? 16.665 -4.016 0.244 1.00 89.75 100 ASP A O 1
ATOM 824 N N . TRP A 1 101 ? 14.530 -3.627 -0.294 1.00 90.25 101 TRP A N 1
ATOM 825 C CA . TRP A 1 101 ? 14.367 -2.461 0.569 1.00 90.25 101 TRP A CA 1
ATOM 826 C C . TRP A 1 101 ? 13.038 -2.498 1.298 1.00 90.25 101 TRP A C 1
ATOM 828 O O . TRP A 1 101 ? 12.029 -2.961 0.761 1.00 90.25 101 TRP A O 1
ATOM 838 N N . SER A 1 102 ? 13.019 -1.948 2.510 1.00 93.31 102 SER A N 1
ATOM 839 C CA . SER A 1 102 ? 11.791 -1.862 3.287 1.00 93.31 102 SER A CA 1
ATOM 840 C C . SER A 1 102 ? 11.704 -0.618 4.147 1.00 93.31 102 SER A C 1
ATOM 842 O O . SER A 1 102 ? 12.698 -0.203 4.736 1.00 93.31 102 SER A O 1
ATOM 844 N N . ASP A 1 103 ? 10.482 -0.123 4.296 1.00 93.06 103 ASP A N 1
ATOM 845 C CA . ASP A 1 103 ? 10.117 0.912 5.257 1.00 93.06 103 ASP A CA 1
ATOM 846 C C . ASP A 1 103 ? 9.083 0.383 6.249 1.00 93.06 103 ASP A C 1
ATOM 848 O O . ASP A 1 103 ? 8.305 -0.524 5.939 1.00 93.06 103 ASP A O 1
ATOM 852 N N . LYS A 1 104 ? 9.049 0.970 7.448 1.00 95.38 104 LYS A N 1
ATOM 853 C CA . LYS A 1 104 ? 8.010 0.667 8.435 1.00 95.38 104 LYS A CA 1
ATOM 854 C C . LYS A 1 104 ? 6.668 1.216 7.966 1.00 95.38 104 LYS A C 1
ATOM 856 O O . LYS A 1 104 ? 6.564 2.378 7.583 1.00 95.38 104 LYS A O 1
ATOM 861 N N . VAL A 1 105 ? 5.629 0.401 8.090 1.00 97.19 105 VAL A N 1
ATOM 862 C CA . VAL A 1 105 ? 4.247 0.806 7.839 1.00 97.19 105 VAL A CA 1
ATOM 863 C C . VAL A 1 105 ? 3.374 0.357 9.005 1.00 97.19 105 VAL A C 1
ATOM 865 O O . VAL A 1 105 ? 3.631 -0.669 9.634 1.00 97.19 105 VAL A O 1
ATOM 868 N N . THR A 1 106 ? 2.331 1.121 9.311 1.00 98.06 106 THR A N 1
ATOM 869 C CA . THR A 1 106 ? 1.294 0.694 10.259 1.00 98.06 106 THR A CA 1
ATOM 870 C C . THR A 1 106 ? 0.018 0.421 9.484 1.00 98.06 106 THR A C 1
ATOM 872 O O . THR A 1 106 ? -0.381 1.236 8.652 1.00 98.06 106 THR A O 1
ATOM 875 N N . VAL A 1 107 ? -0.620 -0.714 9.745 1.00 98.38 107 VAL A N 1
ATOM 876 C CA . VAL A 1 107 ? -1.880 -1.111 9.112 1.00 98.38 107 VAL A CA 1
ATOM 877 C C . VAL A 1 107 ? -2.961 -1.178 10.172 1.00 98.38 107 VAL A C 1
ATOM 879 O O . VAL A 1 107 ? -2.733 -1.751 11.235 1.00 98.38 107 VAL A O 1
ATOM 882 N N . ARG A 1 108 ? -4.139 -0.633 9.873 1.00 98.19 108 ARG A N 1
ATOM 883 C CA . ARG A 1 108 ? -5.327 -0.716 10.727 1.00 98.19 108 ARG A CA 1
ATOM 884 C C . ARG A 1 108 ? -6.476 -1.372 9.982 1.00 98.19 108 ARG A C 1
ATOM 886 O O . ARG A 1 108 ? -6.719 -1.045 8.820 1.00 98.19 108 ARG A O 1
ATOM 893 N N . ASN A 1 109 ? -7.201 -2.258 10.658 1.00 98.12 109 ASN A N 1
ATOM 894 C CA . ASN A 1 109 ? -8.428 -2.846 10.126 1.00 98.12 109 ASN A CA 1
ATOM 895 C C . ASN A 1 109 ? -9.648 -2.008 10.534 1.00 98.12 109 ASN A C 1
ATOM 897 O O . ASN A 1 109 ? -9.964 -1.908 11.723 1.00 98.12 109 ASN A O 1
ATOM 901 N N . CYS A 1 110 ? -10.347 -1.450 9.547 1.00 97.56 110 CYS A N 1
ATOM 902 C CA . CYS A 1 110 ? -11.528 -0.610 9.741 1.00 97.56 110 CYS A CA 1
ATOM 903 C C . CYS A 1 110 ? -12.853 -1.384 9.637 1.00 97.56 110 CYS A C 1
ATOM 905 O O . CYS A 1 110 ? -13.920 -0.781 9.707 1.00 97.56 110 CYS A O 1
ATOM 907 N N . GLY A 1 111 ? -12.802 -2.706 9.449 1.00 96.06 111 GLY A N 1
ATOM 908 C CA . GLY A 1 111 ? -13.943 -3.561 9.132 1.00 96.06 111 GLY A CA 1
ATOM 909 C C . GLY A 1 111 ? -13.952 -3.920 7.656 1.00 96.06 111 GLY A C 1
ATOM 910 O O . GLY A 1 111 ? -13.377 -4.932 7.270 1.00 96.06 111 GLY A O 1
ATOM 911 N N . ASP A 1 112 ? -14.567 -3.077 6.830 1.00 94.81 112 ASP A N 1
ATOM 912 C CA . ASP A 1 112 ? -14.754 -3.375 5.400 1.00 94.81 112 ASP A CA 1
ATOM 913 C C . ASP A 1 112 ? -13.513 -3.054 4.547 1.00 94.81 112 ASP A C 1
ATOM 915 O O . ASP A 1 112 ? -13.453 -3.385 3.363 1.00 94.81 112 ASP A O 1
ATOM 919 N N . PHE A 1 113 ? -12.540 -2.345 5.122 1.00 96.94 113 PHE A N 1
ATOM 920 C CA . PHE A 1 113 ? -11.316 -1.904 4.460 1.00 96.94 113 PHE A CA 1
ATOM 921 C C . PHE A 1 113 ? -10.169 -1.772 5.462 1.00 96.94 113 PHE A C 1
ATOM 923 O O . PHE A 1 113 ? -10.373 -1.728 6.676 1.00 96.94 113 PHE A O 1
ATOM 930 N N . PHE A 1 114 ? -8.955 -1.651 4.933 1.00 98.25 114 PHE A N 1
ATOM 931 C CA . PHE A 1 114 ? -7.763 -1.334 5.707 1.00 98.25 114 PHE A CA 1
ATOM 932 C C . PHE A 1 114 ? -7.282 0.078 5.381 1.00 98.25 114 PHE A C 1
ATOM 934 O O . PHE A 1 114 ? -7.442 0.560 4.254 1.00 98.25 114 PHE A O 1
ATOM 941 N N . ILE A 1 115 ? -6.671 0.724 6.371 1.00 98.31 115 ILE A N 1
ATOM 942 C CA . ILE A 1 115 ? -5.881 1.936 6.162 1.00 98.31 115 ILE A CA 1
ATOM 943 C C . ILE A 1 115 ? -4.423 1.676 6.515 1.00 98.31 115 ILE A C 1
ATOM 945 O O . ILE A 1 115 ? -4.107 0.897 7.415 1.00 98.31 115 ILE A O 1
ATOM 949 N N . TYR A 1 116 ? -3.542 2.351 5.792 1.00 98.38 116 TYR A N 1
ATOM 950 C CA . TYR A 1 116 ? -2.101 2.170 5.852 1.00 98.38 116 TYR A CA 1
ATOM 951 C C . TYR A 1 116 ? -1.452 3.520 6.136 1.00 98.38 116 TYR A C 1
ATOM 953 O O . TYR A 1 116 ? -1.755 4.502 5.455 1.00 98.38 116 TYR A O 1
ATOM 961 N N . ARG A 1 117 ? -0.571 3.595 7.133 1.00 97.75 117 ARG A N 1
ATOM 962 C CA . ARG A 1 117 ? 0.213 4.801 7.409 1.00 97.75 117 ARG A CA 1
ATOM 963 C C . ARG A 1 117 ? 1.434 4.812 6.499 1.00 97.75 117 ARG A C 1
ATOM 965 O O . ARG A 1 117 ? 2.461 4.236 6.843 1.00 97.75 117 ARG A O 1
ATOM 972 N N . LEU A 1 118 ? 1.278 5.408 5.323 1.00 96.19 118 LEU A N 1
ATOM 973 C CA . LEU A 1 118 ? 2.262 5.397 4.243 1.00 96.19 118 LEU A CA 1
ATOM 974 C C . LEU A 1 118 ? 3.134 6.650 4.269 1.00 96.19 118 LEU A C 1
ATOM 976 O O . LEU A 1 118 ? 2.759 7.684 4.824 1.00 96.19 118 LEU A O 1
ATOM 980 N N . GLN A 1 119 ? 4.267 6.556 3.587 1.00 93.06 119 GLN A N 1
ATOM 981 C CA . GLN A 1 119 ? 5.186 7.651 3.305 1.00 93.06 119 GLN A CA 1
ATOM 982 C C . GLN A 1 119 ? 5.523 7.655 1.805 1.00 93.06 119 GLN A C 1
ATOM 984 O O . GLN A 1 119 ? 5.204 6.688 1.106 1.00 93.06 119 GLN A O 1
ATOM 989 N N . PRO A 1 120 ? 6.116 8.728 1.260 1.00 90.44 120 PRO A N 1
ATOM 990 C CA . PRO A 1 120 ? 6.641 8.668 -0.095 1.00 90.44 120 PRO A CA 1
ATOM 991 C C . PRO A 1 120 ? 7.655 7.531 -0.227 1.00 90.44 120 PRO A C 1
ATOM 993 O O . PRO A 1 120 ? 8.505 7.329 0.637 1.00 90.44 120 PRO A O 1
ATOM 996 N N . THR A 1 121 ? 7.548 6.771 -1.312 1.00 84.62 121 THR A N 1
ATOM 997 C CA . THR A 1 121 ? 8.444 5.640 -1.558 1.00 84.62 121 THR A CA 1
ATOM 998 C C . THR A 1 121 ? 9.860 6.124 -1.856 1.00 84.62 121 THR A C 1
ATOM 1000 O O . THR A 1 121 ? 10.040 7.091 -2.600 1.00 84.62 121 THR A O 1
ATOM 1003 N N . LEU A 1 122 ? 10.861 5.411 -1.334 1.00 73.81 122 LEU A N 1
ATOM 1004 C CA . LEU A 1 122 ? 12.274 5.790 -1.458 1.00 73.81 122 LEU A CA 1
ATOM 1005 C C . LEU A 1 122 ? 12.778 5.781 -2.907 1.00 73.81 122 LEU A C 1
ATOM 1007 O O . LEU A 1 122 ? 13.555 6.648 -3.305 1.00 73.81 122 LEU A O 1
ATOM 1011 N N . PHE A 1 123 ? 12.320 4.824 -3.717 1.00 74.62 123 PHE A N 1
ATOM 1012 C CA . PHE A 1 123 ? 12.816 4.665 -5.079 1.00 74.62 123 PHE A CA 1
ATOM 1013 C C . PHE A 1 123 ? 11.981 5.430 -6.087 1.00 74.62 123 PHE A C 1
ATOM 1015 O O . PHE A 1 123 ? 10.747 5.320 -6.134 1.00 74.62 123 PHE A O 1
ATOM 1022 N N . ARG A 1 124 ? 12.691 6.115 -6.994 1.00 76.69 124 ARG A N 1
ATOM 1023 C CA . ARG A 1 124 ? 12.117 6.461 -8.289 1.00 76.69 124 ARG A CA 1
ATOM 1024 C C . ARG A 1 124 ? 11.611 5.158 -8.893 1.00 76.69 124 ARG A C 1
ATOM 1026 O O . ARG A 1 124 ? 12.311 4.154 -8.836 1.00 76.69 124 ARG A O 1
ATOM 1033 N N . TYR A 1 125 ? 10.408 5.177 -9.443 1.00 82.81 125 TYR A N 1
ATOM 1034 C CA . TYR A 1 125 ? 9.838 4.008 -10.093 1.00 82.81 125 TYR A CA 1
ATOM 1035 C C . TYR A 1 125 ? 9.319 2.890 -9.178 1.00 82.81 125 TYR A C 1
ATOM 1037 O O . TYR A 1 125 ? 9.351 1.725 -9.570 1.00 82.81 125 TYR A O 1
ATOM 1045 N N . SER A 1 126 ? 8.816 3.252 -7.990 1.00 88.81 126 SER A N 1
ATOM 1046 C CA . SER A 1 126 ? 8.143 2.330 -7.067 1.00 88.81 126 SER A CA 1
ATOM 1047 C C . SER A 1 126 ? 6.710 2.751 -6.714 1.00 88.81 126 SER A C 1
ATOM 1049 O O . SER A 1 126 ? 6.384 3.945 -6.625 1.00 88.81 126 SER A O 1
ATOM 1051 N N . VAL A 1 127 ? 5.835 1.752 -6.548 1.00 92.44 127 VAL A N 1
ATOM 1052 C CA . VAL A 1 127 ? 4.390 1.920 -6.317 1.00 92.44 127 VAL A CA 1
ATOM 1053 C C . VAL A 1 127 ? 3.877 0.873 -5.327 1.00 92.44 127 VAL A C 1
ATOM 1055 O O . VAL A 1 127 ? 4.064 -0.320 -5.530 1.00 92.44 127 VAL A O 1
ATOM 1058 N N . TYR A 1 128 ? 3.163 1.328 -4.293 1.00 96.12 128 TYR A N 1
ATOM 1059 C CA . TYR A 1 128 ? 2.316 0.493 -3.433 1.00 96.12 128 TYR A CA 1
ATOM 1060 C C . TYR A 1 128 ? 1.248 -0.192 -4.287 1.00 96.12 128 TYR A C 1
ATOM 1062 O O . TYR A 1 128 ? 0.336 0.476 -4.793 1.00 96.12 128 TYR A O 1
ATOM 1070 N N . CYS A 1 129 ? 1.424 -1.498 -4.463 1.00 96.75 129 CYS A N 1
ATOM 1071 C CA . CYS A 1 129 ? 0.531 -2.395 -5.175 1.00 96.75 129 CYS A CA 1
ATOM 1072 C C . CYS A 1 129 ? -0.735 -2.666 -4.382 1.00 96.75 129 CYS A C 1
ATOM 1074 O O . CYS A 1 129 ? -0.732 -2.611 -3.151 1.00 96.75 129 CYS A O 1
ATOM 1076 N N . VAL A 1 130 ? -1.800 -3.022 -5.094 1.00 97.81 130 VAL A N 1
ATOM 1077 C CA . VAL A 1 130 ? -3.066 -3.421 -4.485 1.00 97.81 130 VAL A CA 1
ATOM 1078 C C . VAL A 1 130 ? -3.692 -4.606 -5.217 1.00 97.81 130 VAL A C 1
ATOM 1080 O O . VAL A 1 130 ? -3.533 -4.765 -6.428 1.00 97.81 130 VAL A O 1
ATOM 1083 N N . SER A 1 131 ? -4.439 -5.420 -4.484 1.00 97.00 131 SER A N 1
ATOM 1084 C CA . SER A 1 131 ? -5.297 -6.485 -4.998 1.00 97.00 131 SER A CA 1
ATOM 1085 C C . SER A 1 131 ? -6.711 -6.343 -4.430 1.00 97.00 131 SER A C 1
ATOM 1087 O O . SER A 1 131 ? -6.929 -5.596 -3.471 1.00 97.00 131 SER A O 1
ATOM 1089 N N . MET A 1 132 ? -7.667 -7.029 -5.056 1.00 91.25 132 MET A N 1
ATOM 1090 C CA . MET A 1 132 ? -9.012 -7.213 -4.500 1.00 91.25 132 MET A CA 1
ATOM 1091 C C . MET A 1 132 ? -9.005 -8.305 -3.433 1.00 91.25 132 MET A C 1
ATOM 1093 O O . MET A 1 132 ? -8.096 -9.167 -3.503 1.00 91.25 132 MET A O 1
#

InterPro domains:
  IPR057774 UMOD/GP2/OIT3-like, D8C domain [PF23283] (43-130)